Protein AF-A0A7X2H3P6-F1 (afdb_monomer_lite)

Organism: NCBI:txid2666075

Sequence (113 aa):
MATVRGQNGRQLAGVSFVSNFGKETCLVAVHPLYRSRHTGTALLAAHLERLGALECNVACDDIASLKMCFNAGLAAVALTGSPKPTLLLRALQSAISPTISPQEGELLCHSPF

pLDDT: mean 85.91, std 17.05, range [43.28, 97.44]

Radius of gyration: 20.83 Å; chains: 1; bounding box: 53×71×32 Å

Foldseek 3Di:
DDWDQDPVGTDDQKDWDDDPQCPVHTDIDGDPVCAPVLPLLVNLLVSCVVVVKHKHKAFPPPVSVVVSLVSNQWDFDDWDDPPTIITITMHDRPPPPPPPPPPDDDPPPDDDD

Secondary structure (DSSP, 8-state):
-EEEEETTEEEEEEEEEEEGGGTSEEEEEE-GGGTTSSHHHHHHHHHHHHHS--EEEEETT-HHHHHHHHHTTEEEEEEE-SSS-EEEEEE----------------------

Structure (mmCIF, N/CA/C/O backbone):
data_AF-A0A7X2H3P6-F1
#
_entry.id   AF-A0A7X2H3P6-F1
#
loop_
_atom_site.group_PDB
_atom_site.id
_atom_site.type_symbol
_atom_site.label_atom_id
_atom_site.label_alt_id
_atom_site.label_comp_id
_atom_site.label_asym_id
_atom_site.label_entity_id
_atom_site.label_seq_id
_atom_site.pdbx_PDB_ins_code
_atom_site.Cartn_x
_atom_site.Cartn_y
_atom_site.Cartn_z
_atom_site.occupancy
_atom_site.B_iso_or_equiv
_atom_site.auth_seq_id
_atom_site.auth_comp_id
_atom_site.auth_asym_id
_atom_site.auth_atom_id
_atom_site.pdbx_PDB_model_num
ATOM 1 N N . MET A 1 1 ? -12.812 -2.617 1.358 1.00 91.06 1 MET A N 1
ATOM 2 C CA . MET A 1 1 ? -13.184 -1.707 2.469 1.00 91.06 1 MET A CA 1
ATOM 3 C C . MET A 1 1 ? -13.163 -2.473 3.780 1.00 91.06 1 MET A C 1
ATOM 5 O O . MET A 1 1 ? -13.438 -3.665 3.765 1.00 91.06 1 MET A O 1
ATOM 9 N N . ALA A 1 2 ? -12.847 -1.803 4.884 1.00 92.94 2 ALA A N 1
ATOM 10 C CA . ALA A 1 2 ? -12.815 -2.370 6.226 1.00 92.94 2 ALA A CA 1
ATOM 11 C C . ALA A 1 2 ? -13.813 -1.631 7.122 1.00 92.94 2 ALA A C 1
ATOM 13 O O . ALA A 1 2 ? -13.889 -0.401 7.100 1.00 92.94 2 ALA A O 1
ATOM 14 N N . THR A 1 3 ? -14.559 -2.378 7.930 1.00 94.25 3 THR A N 1
ATOM 15 C CA . THR A 1 3 ? -15.561 -1.832 8.853 1.00 94.25 3 THR A CA 1
ATOM 16 C C . THR A 1 3 ? -15.345 -2.370 10.257 1.00 94.25 3 THR A C 1
ATOM 18 O O . THR A 1 3 ? -14.970 -3.530 10.412 1.00 94.25 3 THR A O 1
ATOM 21 N N . VAL A 1 4 ? -15.668 -1.575 11.269 1.00 91.69 4 VAL A N 1
ATOM 22 C CA . VAL A 1 4 ? -15.742 -2.012 12.669 1.00 91.69 4 VAL A CA 1
ATOM 23 C C . VAL A 1 4 ? -17.188 -1.992 13.159 1.00 91.69 4 VAL A C 1
ATOM 25 O O . VAL A 1 4 ? -18.047 -1.344 12.561 1.00 91.69 4 VAL A O 1
ATOM 28 N N . ARG A 1 5 ? -17.472 -2.698 14.256 1.00 92.38 5 ARG A N 1
ATOM 29 C CA . ARG A 1 5 ? -18.754 -2.583 14.961 1.00 92.38 5 ARG A CA 1
ATOM 30 C C . ARG A 1 5 ? -18.632 -1.501 16.032 1.00 92.38 5 ARG A C 1
ATOM 32 O O . ARG A 1 5 ? -17.817 -1.636 16.938 1.00 92.38 5 ARG A O 1
ATOM 39 N N . GLY A 1 6 ? -19.420 -0.440 15.902 1.00 86.94 6 GLY A N 1
ATOM 40 C CA . GLY A 1 6 ? -19.593 0.596 16.916 1.00 86.94 6 GLY A CA 1
ATOM 41 C C . GLY A 1 6 ? -20.973 0.512 17.567 1.00 86.94 6 GLY A C 1
ATOM 42 O O . GLY A 1 6 ? -21.784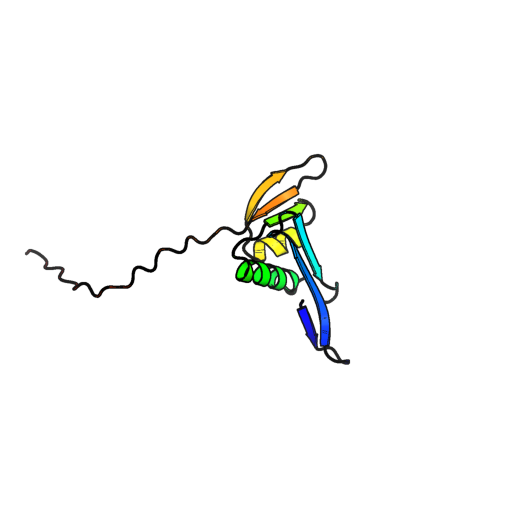 -0.348 17.223 1.00 86.94 6 GLY A O 1
ATOM 43 N N . GLN A 1 7 ? -21.256 1.446 18.476 1.00 84.31 7 GLN A N 1
ATOM 44 C CA . GLN A 1 7 ? -22.547 1.523 19.177 1.00 84.31 7 GLN A CA 1
ATOM 45 C C . GLN A 1 7 ? -23.735 1.706 18.215 1.00 84.31 7 GLN A C 1
ATOM 47 O O . GLN A 1 7 ? -24.800 1.146 18.440 1.00 84.31 7 GLN A O 1
ATOM 52 N N . ASN A 1 8 ? -23.516 2.396 17.091 1.00 86.50 8 ASN A N 1
ATOM 53 C CA . ASN A 1 8 ? -24.538 2.659 16.070 1.00 86.50 8 ASN A CA 1
ATOM 54 C C . ASN A 1 8 ? -24.464 1.680 14.879 1.00 86.50 8 ASN A C 1
ATOM 56 O O . ASN A 1 8 ? -24.862 2.021 13.768 1.00 86.50 8 ASN A O 1
ATOM 60 N N . GLY A 1 9 ? -23.900 0.482 15.068 1.00 90.69 9 GLY A N 1
ATOM 61 C CA . GLY A 1 9 ? -23.770 -0.530 14.013 1.00 90.69 9 GLY A CA 1
ATOM 62 C C . GLY A 1 9 ? -22.422 -0.508 13.281 1.00 90.69 9 GLY A C 1
ATOM 63 O O . GLY A 1 9 ? -21.385 -0.189 13.865 1.00 90.69 9 GLY A O 1
ATOM 64 N N . ARG A 1 10 ? -22.401 -0.931 12.007 1.00 91.38 10 ARG A N 1
ATOM 65 C CA . ARG A 1 10 ? -21.157 -1.005 11.219 1.00 91.38 10 ARG A CA 1
ATOM 66 C C . ARG A 1 10 ? -20.686 0.397 10.840 1.00 91.38 10 ARG A C 1
ATOM 68 O O . ARG A 1 10 ? -21.415 1.142 10.199 1.00 91.38 10 ARG A O 1
ATOM 75 N N . GLN A 1 11 ? -19.445 0.718 11.182 1.00 91.88 11 GLN A N 1
ATOM 76 C CA . GLN A 1 11 ? -18.799 1.982 10.840 1.00 91.88 11 GLN A CA 1
ATOM 77 C C . GLN A 1 11 ? -17.605 1.729 9.925 1.00 91.88 11 GLN A C 1
ATOM 79 O O . GLN A 1 11 ? -16.870 0.754 10.102 1.00 91.88 11 GLN A O 1
ATOM 84 N N . LEU A 1 12 ? -17.405 2.609 8.947 1.00 93.12 12 LEU A N 1
ATOM 85 C CA . LEU A 1 12 ? -16.282 2.521 8.024 1.00 93.12 12 LEU A CA 1
ATOM 86 C C . LEU A 1 12 ? -14.972 2.836 8.758 1.00 93.12 12 LEU A C 1
ATOM 88 O O . LEU A 1 12 ? -14.791 3.928 9.287 1.00 93.12 12 LEU A O 1
ATOM 92 N N . ALA A 1 13 ? -14.056 1.870 8.783 1.00 94.56 13 ALA A N 1
ATOM 93 C CA . ALA A 1 13 ? -12.759 2.001 9.441 1.00 94.56 13 ALA A CA 1
ATOM 94 C C . ALA A 1 13 ? -11.638 2.340 8.454 1.00 94.56 13 ALA A C 1
ATOM 96 O O . ALA A 1 13 ? -10.676 3.021 8.810 1.00 94.56 13 ALA A O 1
ATOM 97 N N . GLY A 1 14 ? -11.768 1.886 7.207 1.00 95.88 14 GLY A N 1
ATOM 98 C CA . GLY A 1 14 ? -10.836 2.221 6.145 1.00 95.88 14 GLY A CA 1
ATOM 99 C C . GLY A 1 14 ? -11.295 1.758 4.770 1.00 95.88 14 GLY A C 1
ATOM 100 O O . GLY A 1 14 ? -12.167 0.897 4.626 1.00 95.88 14 GLY A O 1
ATOM 101 N N . VAL A 1 15 ? -10.684 2.331 3.744 1.00 97.12 15 VAL A N 1
ATOM 102 C CA . VAL A 1 15 ? -10.922 2.010 2.338 1.00 97.12 15 VAL A CA 1
ATOM 103 C C . VAL A 1 15 ? -9.596 1.838 1.622 1.00 97.12 15 VAL A C 1
ATOM 105 O O . VAL A 1 15 ? -8.585 2.421 2.009 1.00 97.12 15 VAL A O 1
ATOM 108 N N . SER A 1 16 ? -9.622 1.042 0.565 1.00 97.06 16 SER A N 1
ATOM 109 C CA . SER A 1 16 ? -8.513 0.906 -0.362 1.00 97.06 16 SER A CA 1
ATOM 110 C C . SER A 1 16 ? -9.041 0.882 -1.783 1.00 97.06 16 SER A C 1
ATOM 112 O O . SER A 1 16 ? -10.145 0.387 -2.035 1.00 97.06 16 SER A O 1
ATOM 114 N N . PHE A 1 17 ? -8.249 1.427 -2.694 1.00 96.69 17 PHE A N 1
ATOM 115 C CA . PHE A 1 17 ? -8.508 1.417 -4.120 1.00 96.69 17 PHE A CA 1
ATOM 116 C C . PHE A 1 17 ? -7.196 1.181 -4.859 1.00 96.69 17 PHE A C 1
ATOM 118 O O . PHE A 1 17 ? -6.179 1.798 -4.546 1.00 96.69 17 PHE A O 1
ATOM 125 N N . VAL A 1 18 ? -7.230 0.277 -5.832 1.00 96.19 18 VAL A N 1
ATOM 126 C CA . VAL A 1 18 ? -6.070 -0.084 -6.644 1.00 96.19 18 VAL A CA 1
ATOM 127 C C . VAL A 1 18 ? -6.522 -0.159 -8.094 1.00 96.19 18 VAL A C 1
ATOM 129 O O . VAL A 1 18 ? -7.415 -0.952 -8.405 1.00 96.19 18 VAL A O 1
ATOM 132 N N . SER A 1 19 ? -5.891 0.624 -8.967 1.00 96.31 19 SER A N 1
ATOM 133 C CA . SER A 1 19 ? -6.044 0.535 -10.420 1.00 96.31 19 SER A CA 1
ATOM 134 C C . SER A 1 19 ? -4.734 0.094 -11.065 1.00 96.31 19 SER A C 1
ATOM 136 O O . SER A 1 19 ? -3.647 0.376 -10.554 1.00 96.31 19 SER A O 1
ATOM 138 N N . ASN A 1 20 ? -4.837 -0.658 -12.165 1.00 95.06 20 ASN A N 1
ATOM 139 C CA . ASN A 1 20 ? -3.692 -1.175 -12.920 1.00 95.06 20 ASN A CA 1
ATOM 140 C C . ASN A 1 20 ? -2.593 -1.792 -12.024 1.00 95.06 20 ASN A C 1
ATOM 142 O O . ASN A 1 20 ? -1.423 -1.418 -12.096 1.00 95.06 20 ASN A O 1
ATOM 146 N N . PHE A 1 21 ? -2.987 -2.687 -11.110 1.00 94.56 21 PHE A N 1
ATOM 147 C CA . PHE A 1 21 ? -2.080 -3.343 -10.152 1.00 94.56 21 PHE A CA 1
ATOM 148 C C . PHE A 1 21 ? -1.264 -2.374 -9.272 1.00 94.56 21 PHE A C 1
ATOM 150 O O . PHE A 1 21 ? -0.220 -2.745 -8.747 1.00 94.56 21 PHE A O 1
ATOM 157 N N . GLY A 1 22 ? -1.726 -1.133 -9.103 1.00 92.69 22 GLY A N 1
ATOM 158 C CA . GLY A 1 22 ? -1.064 -0.093 -8.316 1.00 92.69 22 GLY A CA 1
ATOM 159 C C . GLY A 1 22 ? -0.066 0.770 -9.094 1.00 92.69 22 GLY A C 1
ATOM 160 O O . GLY A 1 22 ? 0.457 1.734 -8.540 1.00 92.69 22 GLY A O 1
ATOM 161 N N . LYS A 1 23 ? 0.146 0.486 -10.388 1.00 92.31 23 LYS A N 1
ATOM 162 C CA . LYS A 1 23 ? 1.016 1.280 -11.277 1.00 92.31 23 LYS A CA 1
ATOM 163 C C . LYS A 1 23 ? 0.450 2.661 -11.577 1.00 92.31 23 LYS A C 1
ATOM 165 O O . LYS A 1 23 ? 1.201 3.615 -11.731 1.00 92.31 23 LYS A O 1
ATOM 170 N N . GLU A 1 24 ? -0.871 2.741 -11.691 1.00 93.38 24 GLU A N 1
ATOM 171 C CA . GLU A 1 24 ? -1.578 4.002 -11.905 1.00 93.38 24 GLU A CA 1
ATOM 172 C C . GLU A 1 24 ? -2.022 4.596 -10.567 1.00 93.38 24 GLU A C 1
ATOM 174 O O . GLU A 1 24 ? -1.761 5.762 -10.287 1.00 93.38 24 GLU A O 1
ATOM 179 N N . THR A 1 25 ? -2.684 3.812 -9.712 1.00 92.25 25 THR A N 1
ATOM 180 C CA . THR A 1 25 ? -3.107 4.280 -8.388 1.00 92.25 25 THR A CA 1
ATOM 181 C C . THR A 1 25 ? -3.146 3.138 -7.383 1.00 92.25 25 THR A C 1
ATOM 183 O O . THR A 1 25 ? -3.752 2.096 -7.628 1.00 92.25 25 THR A O 1
ATOM 186 N N . CYS A 1 26 ? -2.564 3.374 -6.208 1.00 94.75 26 CYS A N 1
ATOM 187 C CA . CYS A 1 26 ? -2.759 2.566 -5.011 1.00 94.75 26 CYS A CA 1
ATOM 188 C C . CYS A 1 26 ? -3.031 3.504 -3.830 1.00 94.75 26 CYS A C 1
ATOM 190 O O . CYS A 1 26 ? -2.127 4.167 -3.327 1.00 94.75 26 CYS A O 1
ATOM 192 N N . LEU A 1 27 ? -4.291 3.576 -3.406 1.00 95.44 27 LEU A N 1
ATOM 193 C CA . LEU A 1 27 ? -4.756 4.444 -2.332 1.00 95.44 27 LEU A CA 1
ATOM 194 C C . LEU A 1 27 ? -5.240 3.599 -1.161 1.00 95.44 27 LEU A C 1
ATOM 196 O O . LEU A 1 27 ? -6.042 2.681 -1.337 1.00 95.44 27 LEU A O 1
ATOM 200 N N . VAL A 1 28 ? -4.818 3.963 0.047 1.00 96.25 28 VAL A N 1
ATOM 201 C CA . VAL A 1 28 ? -5.337 3.394 1.291 1.00 96.25 28 VAL A CA 1
ATOM 202 C C . VAL A 1 28 ? -5.598 4.522 2.273 1.00 96.25 28 VAL A C 1
ATOM 204 O O . VAL A 1 28 ? -4.712 5.318 2.569 1.00 96.25 28 VAL A O 1
ATOM 207 N N . ALA A 1 29 ? -6.813 4.580 2.806 1.00 95.81 29 ALA A N 1
ATOM 208 C CA . ALA A 1 29 ? -7.188 5.537 3.834 1.00 95.81 29 ALA A CA 1
ATOM 209 C C . ALA A 1 29 ? -7.790 4.792 5.023 1.00 95.81 29 ALA A C 1
ATOM 211 O O . ALA A 1 29 ? -8.735 4.019 4.878 1.00 95.81 29 ALA A O 1
ATOM 212 N N . VAL A 1 30 ? -7.244 5.032 6.213 1.00 96.25 30 VAL A N 1
ATOM 213 C CA . VAL A 1 30 ? -7.728 4.454 7.472 1.00 96.25 30 VAL A CA 1
ATOM 214 C C . VAL A 1 30 ? -8.042 5.588 8.433 1.00 96.25 30 VAL A C 1
ATOM 216 O O . VAL A 1 30 ? -7.208 6.476 8.656 1.00 96.25 30 VAL A O 1
ATOM 219 N N . 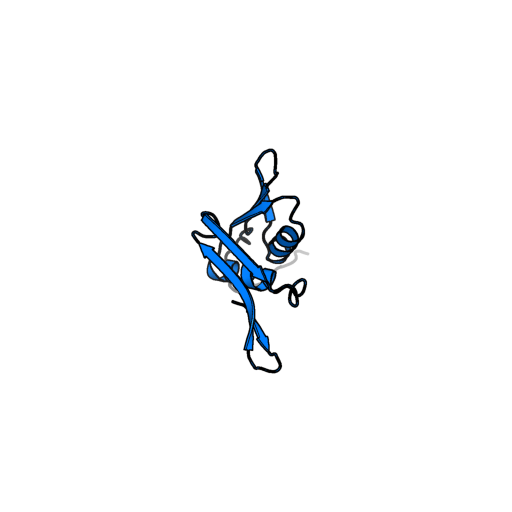HIS A 1 31 ? -9.241 5.541 9.008 1.00 94.25 31 HIS A N 1
ATOM 220 C CA . HIS A 1 31 ? -9.692 6.509 9.997 1.00 94.25 31 HIS A CA 1
ATOM 221 C C . HIS A 1 31 ? -8.718 6.526 11.196 1.00 94.25 31 HIS A C 1
ATOM 223 O O . HIS A 1 31 ? -8.347 5.449 11.672 1.00 94.25 31 HIS A O 1
ATOM 229 N N . PRO A 1 32 ? -8.299 7.701 11.715 1.00 92.25 32 PRO A N 1
ATOM 230 C CA . PRO A 1 32 ? -7.239 7.808 12.725 1.00 92.25 32 PRO A CA 1
ATOM 231 C C . PRO A 1 32 ? -7.414 6.907 13.955 1.00 92.25 32 PRO A C 1
ATOM 233 O O . PRO A 1 32 ? -6.453 6.270 14.375 1.00 92.25 32 PRO A O 1
ATOM 236 N N . LEU A 1 33 ? -8.645 6.769 14.469 1.00 91.25 33 LEU A N 1
ATOM 237 C CA . LEU A 1 33 ? -8.962 5.902 15.621 1.00 91.25 33 LEU A CA 1
ATOM 238 C C . LEU A 1 33 ? -8.666 4.407 15.395 1.00 91.25 33 LEU A C 1
ATOM 240 O O . LEU A 1 33 ? -8.540 3.650 16.357 1.00 91.25 33 LEU A O 1
ATOM 244 N N . TYR A 1 34 ? -8.568 3.972 14.137 1.00 90.12 34 TYR A N 1
ATOM 245 C CA . TYR A 1 34 ? -8.354 2.574 13.755 1.00 90.12 34 TYR A CA 1
ATOM 246 C C . TYR A 1 34 ? -7.010 2.348 13.044 1.00 90.12 34 TYR A C 1
ATOM 248 O O . TYR A 1 34 ? -6.787 1.282 12.458 1.00 90.12 34 TYR A O 1
ATOM 256 N N . ARG A 1 35 ? -6.103 3.336 13.083 1.00 88.88 35 ARG A N 1
ATOM 257 C CA . ARG A 1 35 ? -4.708 3.173 12.644 1.00 88.88 35 ARG A CA 1
ATOM 258 C C . ARG A 1 35 ? -3.932 2.287 13.620 1.00 88.88 35 ARG A C 1
ATOM 260 O O . ARG A 1 35 ? -4.393 2.006 14.722 1.00 88.88 35 ARG A O 1
ATOM 267 N N . SER A 1 36 ? -2.767 1.811 13.185 1.00 86.75 36 SER A N 1
ATOM 268 C CA . SER A 1 36 ? -1.889 0.927 13.974 1.00 86.75 36 SER A CA 1
ATOM 269 C C . SER A 1 36 ? -2.540 -0.391 14.421 1.00 86.75 36 SER A C 1
ATOM 271 O O . SER A 1 36 ? -2.066 -1.037 15.346 1.00 86.75 36 SER A O 1
ATOM 273 N N . ARG A 1 37 ? -3.619 -0.808 13.746 1.00 89.94 37 ARG A N 1
ATOM 274 C CA . ARG A 1 37 ? -4.324 -2.087 13.954 1.00 89.94 37 ARG A CA 1
ATOM 275 C C . ARG A 1 37 ? -4.286 -2.974 12.710 1.00 89.94 37 ARG A C 1
ATOM 277 O O . ARG A 1 37 ? -5.214 -3.727 12.453 1.00 89.94 37 ARG A O 1
ATOM 284 N N . HIS A 1 38 ? -3.261 -2.794 11.877 1.00 94.69 38 HIS A N 1
ATOM 285 C CA . HIS A 1 38 ? -3.086 -3.491 10.597 1.00 94.69 38 HIS A CA 1
ATOM 286 C C . HIS A 1 38 ? -4.254 -3.359 9.598 1.00 94.69 38 HIS A C 1
ATOM 288 O O . HIS A 1 38 ? -4.243 -4.029 8.575 1.00 94.69 38 HIS A O 1
ATOM 294 N N . THR A 1 39 ? -5.212 -2.447 9.811 1.00 95.50 39 THR A N 1
ATOM 295 C CA . THR A 1 39 ? -6.353 -2.229 8.902 1.00 95.50 39 THR A CA 1
ATOM 296 C C . THR A 1 39 ? -5.905 -1.957 7.464 1.00 95.50 39 THR A C 1
ATOM 298 O O . THR A 1 39 ? -6.401 -2.581 6.534 1.00 95.50 39 THR A O 1
ATOM 301 N N . GLY A 1 40 ? -4.941 -1.048 7.274 1.00 95.44 40 GLY A N 1
ATOM 302 C CA . GLY A 1 40 ? -4.406 -0.729 5.946 1.00 95.44 40 GLY A CA 1
ATOM 303 C C . GLY A 1 40 ? -3.609 -1.884 5.336 1.00 95.44 40 GLY A C 1
ATOM 304 O O . GLY A 1 40 ? -3.753 -2.180 4.155 1.00 95.44 40 GLY A O 1
ATOM 305 N N . THR A 1 41 ? -2.840 -2.596 6.164 1.00 96.75 41 THR A N 1
ATOM 306 C CA . THR A 1 41 ? -2.104 -3.800 5.762 1.00 96.75 41 THR A CA 1
ATOM 307 C C . THR A 1 41 ? -3.052 -4.885 5.265 1.00 96.75 41 THR A C 1
ATOM 309 O O . THR A 1 41 ? -2.842 -5.409 4.181 1.00 96.75 41 THR A O 1
ATOM 312 N N . ALA A 1 42 ? -4.124 -5.178 6.005 1.00 96.50 42 ALA A N 1
ATOM 313 C CA . ALA A 1 42 ? -5.121 -6.171 5.618 1.00 96.50 42 ALA A CA 1
ATOM 314 C C . ALA A 1 42 ? -5.832 -5.789 4.311 1.00 96.50 42 ALA A C 1
ATOM 316 O O . ALA A 1 42 ? -6.087 -6.643 3.467 1.00 96.50 42 ALA A O 1
ATOM 317 N N . LEU A 1 43 ? -6.110 -4.495 4.113 1.00 96.88 43 LEU A N 1
ATOM 318 C CA . LEU A 1 43 ? -6.665 -3.998 2.857 1.00 96.88 43 LEU A CA 1
ATOM 319 C C . LEU A 1 43 ? -5.707 -4.221 1.674 1.00 96.88 43 LEU A C 1
ATOM 321 O O . LEU A 1 43 ? -6.152 -4.686 0.626 1.00 96.88 43 LEU A O 1
ATOM 325 N N . LEU A 1 44 ? -4.411 -3.929 1.830 1.00 96.44 44 LEU A N 1
ATOM 326 C CA . LEU A 1 44 ? -3.407 -4.178 0.786 1.00 96.44 44 LEU A CA 1
ATOM 327 C C . LEU A 1 44 ? -3.183 -5.666 0.527 1.00 96.44 44 LEU A C 1
ATOM 329 O O . LEU A 1 44 ? -3.145 -6.066 -0.632 1.00 96.44 44 LEU A O 1
ATOM 333 N N . ALA A 1 45 ? -3.085 -6.480 1.579 1.00 95.56 45 ALA A N 1
ATOM 334 C CA . ALA A 1 45 ? -2.937 -7.927 1.466 1.00 95.56 45 ALA A CA 1
ATOM 335 C C . ALA A 1 45 ? -4.102 -8.535 0.671 1.00 95.56 45 ALA A C 1
ATOM 337 O O . ALA A 1 45 ? -3.869 -9.279 -0.272 1.00 95.56 45 ALA A O 1
ATOM 338 N N . ALA A 1 46 ? -5.342 -8.104 0.933 1.00 95.62 46 ALA A N 1
ATOM 339 C CA . ALA A 1 46 ? -6.504 -8.541 0.159 1.00 95.62 46 ALA A CA 1
ATOM 340 C C . ALA A 1 46 ? -6.437 -8.126 -1.326 1.00 95.62 46 ALA A C 1
ATOM 342 O O . ALA A 1 46 ? -6.915 -8.849 -2.202 1.00 95.62 46 ALA A O 1
ATOM 343 N N . HIS A 1 47 ? -5.855 -6.963 -1.645 1.00 95.56 47 HIS A N 1
ATOM 344 C CA . HIS A 1 47 ? -5.590 -6.592 -3.038 1.00 95.56 47 HIS A CA 1
ATOM 345 C C . HIS A 1 47 ? -4.518 -7.479 -3.667 1.00 95.56 47 HIS A C 1
ATOM 347 O O . HIS A 1 47 ? -4.701 -7.903 -4.806 1.00 95.56 47 HIS A O 1
ATOM 353 N N . LEU A 1 48 ? -3.439 -7.768 -2.941 1.00 94.56 48 LEU A N 1
ATOM 354 C CA . LEU A 1 48 ? -2.364 -8.629 -3.414 1.00 94.56 48 LEU A CA 1
ATOM 355 C C . LEU A 1 48 ? -2.851 -10.063 -3.659 1.00 94.56 48 LEU A C 1
ATOM 357 O O . LEU A 1 48 ? -2.631 -10.590 -4.744 1.00 94.56 48 LEU A O 1
ATOM 361 N N . GLU A 1 49 ? -3.580 -10.658 -2.716 1.00 94.00 49 GLU A N 1
ATOM 362 C CA . GLU A 1 49 ? -4.186 -11.988 -2.864 1.00 94.00 49 GLU A CA 1
ATOM 363 C C . GLU A 1 49 ? -5.107 -12.060 -4.087 1.00 94.00 49 GLU A C 1
ATOM 365 O O . GLU A 1 49 ? -5.063 -13.018 -4.853 1.00 94.00 49 GLU A O 1
ATOM 370 N N . ARG A 1 50 ? -5.920 -11.020 -4.309 1.00 93.12 50 ARG A N 1
ATOM 371 C CA . ARG A 1 50 ? -6.874 -10.983 -5.423 1.00 93.12 50 ARG A CA 1
ATOM 372 C C . ARG A 1 50 ? -6.217 -10.736 -6.782 1.00 93.12 50 ARG A C 1
ATOM 374 O O . ARG A 1 50 ? -6.720 -11.221 -7.789 1.00 93.12 50 ARG A O 1
ATOM 381 N N . LEU A 1 51 ? -5.178 -9.906 -6.836 1.00 93.06 51 LEU A N 1
ATOM 382 C CA . LEU A 1 51 ? -4.555 -9.473 -8.090 1.00 93.06 51 LEU A CA 1
ATOM 383 C C . LEU A 1 51 ? -3.320 -10.304 -8.464 1.00 93.06 51 LEU A C 1
ATOM 385 O O . LEU A 1 51 ? -2.887 -10.246 -9.611 1.00 93.06 51 LEU A O 1
ATOM 389 N N . GLY A 1 52 ? -2.716 -11.020 -7.512 1.00 91.44 52 GLY A N 1
ATOM 390 C CA . GLY A 1 52 ? -1.460 -11.764 -7.676 1.00 91.44 52 GLY A CA 1
ATOM 391 C C . GLY A 1 52 ? -0.211 -10.884 -7.830 1.00 91.44 52 GLY A C 1
ATOM 392 O O . GLY A 1 52 ? 0.912 -11.366 -7.709 1.00 91.44 52 GLY A O 1
ATOM 393 N N . ALA A 1 53 ? -0.390 -9.588 -8.075 1.00 92.38 53 ALA A N 1
ATOM 394 C CA . ALA A 1 53 ? 0.667 -8.597 -8.166 1.00 92.38 53 ALA A CA 1
ATOM 395 C C . ALA A 1 53 ? 0.166 -7.248 -7.647 1.00 92.38 53 ALA A C 1
ATOM 397 O O . ALA A 1 53 ? -1.003 -6.889 -7.815 1.00 92.38 53 ALA A O 1
ATOM 398 N N . LEU A 1 54 ? 1.071 -6.492 -7.032 1.00 95.12 54 LEU A N 1
ATOM 399 C CA . LEU A 1 54 ? 0.787 -5.158 -6.525 1.00 95.12 54 LEU A CA 1
ATOM 400 C C . LEU A 1 54 ? 2.066 -4.319 -6.515 1.00 95.12 54 LEU A C 1
ATOM 402 O O . LEU A 1 54 ? 3.129 -4.816 -6.136 1.00 95.12 54 LEU A O 1
ATOM 406 N N . GLU A 1 55 ? 1.940 -3.058 -6.918 1.00 95.19 55 GLU A N 1
ATOM 407 C CA . GLU A 1 55 ? 2.977 -2.029 -6.845 1.00 95.19 55 GLU A CA 1
ATOM 408 C C . GLU A 1 55 ? 2.482 -0.821 -6.043 1.00 95.19 55 GLU A C 1
ATOM 410 O O . GLU A 1 55 ? 1.313 -0.444 -6.109 1.00 95.19 55 GLU A O 1
ATOM 415 N N . CYS A 1 56 ? 3.366 -0.208 -5.261 1.00 95.88 56 CYS A N 1
ATOM 416 C CA . CYS A 1 56 ? 3.079 1.008 -4.507 1.00 95.88 56 CYS A CA 1
ATOM 417 C C . CYS A 1 56 ? 4.273 1.957 -4.593 1.00 95.88 56 CYS A C 1
ATOM 419 O O . CYS A 1 56 ? 5.400 1.552 -4.320 1.00 95.88 56 CYS A O 1
ATOM 421 N N . ASN A 1 57 ? 4.023 3.226 -4.909 1.00 95.31 57 ASN A N 1
ATOM 422 C CA . ASN A 1 57 ? 5.015 4.289 -4.775 1.00 95.31 57 ASN A CA 1
ATOM 423 C C . ASN A 1 57 ? 4.785 5.000 -3.440 1.00 95.31 57 ASN A C 1
ATOM 425 O O . ASN A 1 57 ? 3.702 5.537 -3.212 1.00 95.31 57 ASN A O 1
ATOM 429 N N . VAL A 1 58 ? 5.779 4.980 -2.554 1.00 96.06 58 VAL A N 1
ATOM 430 C CA . VAL A 1 58 ? 5.671 5.547 -1.203 1.00 96.06 58 VAL A CA 1
ATOM 431 C C . VAL A 1 58 ? 6.867 6.449 -0.931 1.00 96.06 58 VAL A C 1
ATOM 433 O O . VAL A 1 58 ? 8.010 6.038 -1.119 1.00 96.06 58 VAL A O 1
ATOM 436 N N . ALA A 1 59 ? 6.615 7.682 -0.492 1.00 95.81 59 ALA A N 1
ATOM 437 C CA . ALA A 1 59 ? 7.679 8.606 -0.111 1.00 95.81 59 ALA A CA 1
ATOM 438 C C . ALA A 1 59 ? 8.496 8.036 1.064 1.00 95.81 59 ALA A C 1
ATOM 440 O O . ALA A 1 59 ? 7.936 7.438 1.983 1.00 95.81 59 ALA A O 1
ATOM 441 N N . CYS A 1 60 ? 9.819 8.213 1.051 1.00 95.75 60 CYS A N 1
ATOM 442 C CA . CYS A 1 60 ? 10.701 7.627 2.067 1.00 95.75 60 CYS A CA 1
ATOM 443 C C . CYS A 1 60 ? 10.451 8.162 3.489 1.00 95.75 60 CYS A C 1
ATOM 445 O O . CYS A 1 60 ? 10.820 7.502 4.457 1.00 95.75 60 CYS A O 1
ATOM 447 N N . ASP A 1 61 ? 9.853 9.348 3.623 1.00 95.69 61 ASP A N 1
ATOM 448 C CA . ASP A 1 61 ? 9.490 9.971 4.898 1.00 95.69 61 ASP A CA 1
ATOM 449 C C . ASP A 1 61 ? 8.105 9.536 5.418 1.00 95.69 61 ASP A C 1
ATOM 451 O O . ASP A 1 61 ? 7.800 9.735 6.597 1.00 95.69 61 ASP A O 1
ATOM 455 N N . ASP A 1 62 ? 7.288 8.864 4.600 1.00 95.25 62 ASP A N 1
ATOM 456 C CA . ASP A 1 62 ? 6.014 8.278 5.025 1.00 95.25 62 ASP A CA 1
ATOM 457 C C . ASP A 1 62 ? 6.219 6.891 5.658 1.00 95.25 62 ASP A C 1
ATOM 459 O O . ASP A 1 62 ? 5.863 5.835 5.122 1.00 95.25 62 ASP A O 1
ATOM 463 N N . ILE A 1 63 ? 6.794 6.898 6.862 1.00 95.56 63 ILE A N 1
ATOM 464 C CA . ILE A 1 63 ? 7.098 5.685 7.635 1.00 95.56 63 ILE A CA 1
ATOM 465 C C . ILE A 1 63 ? 5.844 4.836 7.905 1.00 95.56 63 ILE A C 1
ATOM 467 O O . ILE A 1 63 ? 5.938 3.611 8.019 1.00 95.56 63 ILE A O 1
ATOM 471 N N . ALA A 1 64 ? 4.664 5.454 8.016 1.00 94.69 64 ALA A N 1
ATOM 472 C CA . ALA A 1 64 ? 3.419 4.734 8.266 1.00 94.69 64 ALA A CA 1
ATOM 473 C C . ALA A 1 64 ? 3.006 3.894 7.049 1.00 94.69 64 ALA A C 1
ATOM 475 O O . ALA A 1 64 ? 2.714 2.703 7.203 1.00 94.69 64 ALA A O 1
ATOM 476 N N . SER A 1 65 ? 3.033 4.488 5.853 1.00 95.50 65 SER A N 1
ATOM 477 C CA . SER A 1 65 ? 2.741 3.782 4.604 1.00 95.50 65 SER A CA 1
ATOM 478 C C . SER A 1 65 ? 3.803 2.735 4.282 1.00 95.50 65 SER A C 1
ATOM 480 O O . SER A 1 65 ? 3.452 1.617 3.910 1.00 95.50 65 SER A O 1
ATOM 482 N N . LEU A 1 66 ? 5.085 3.031 4.525 1.00 97.06 66 LEU A N 1
ATOM 483 C CA . LEU A 1 66 ? 6.165 2.053 4.361 1.00 97.06 66 LEU A CA 1
ATOM 484 C C . LEU A 1 66 ? 5.943 0.817 5.240 1.00 97.06 66 LEU A C 1
ATOM 486 O O . LEU A 1 66 ? 5.902 -0.301 4.730 1.00 97.06 66 LEU A O 1
ATOM 490 N N . LYS A 1 67 ? 5.716 1.004 6.549 1.00 96.50 67 LYS A N 1
ATOM 491 C CA . LYS A 1 67 ? 5.398 -0.104 7.470 1.00 96.50 67 LYS A CA 1
ATOM 492 C C . LYS A 1 67 ? 4.176 -0.889 7.009 1.00 96.50 67 LYS A C 1
ATOM 494 O O . LYS A 1 67 ? 4.181 -2.114 7.056 1.00 96.50 67 LYS A O 1
ATOM 499 N N . MET A 1 68 ? 3.127 -0.192 6.576 1.00 96.31 68 MET A N 1
ATOM 500 C CA . MET A 1 68 ? 1.904 -0.822 6.089 1.00 96.31 68 MET A CA 1
ATOM 501 C C . MET A 1 68 ? 2.178 -1.732 4.883 1.00 96.31 68 MET A C 1
ATOM 503 O O . MET A 1 68 ? 1.711 -2.872 4.892 1.00 96.31 68 MET A O 1
ATOM 507 N N . CYS A 1 69 ? 2.930 -1.246 3.892 1.00 96.62 69 CYS A N 1
ATOM 508 C CA . CYS A 1 69 ? 3.283 -1.983 2.682 1.00 96.62 69 CYS A CA 1
ATOM 509 C C . CYS A 1 69 ? 4.218 -3.168 2.965 1.00 96.62 69 CYS A C 1
ATOM 511 O O . CYS A 1 69 ? 3.945 -4.267 2.488 1.00 96.62 69 CYS A O 1
ATOM 513 N N . PHE A 1 70 ? 5.262 -2.984 3.781 1.00 96.44 70 PHE A N 1
ATOM 514 C CA . PHE A 1 70 ? 6.156 -4.082 4.173 1.00 96.44 70 PHE A CA 1
ATOM 515 C C . PHE A 1 70 ? 5.409 -5.179 4.936 1.00 96.44 70 PHE A C 1
ATOM 517 O O . PHE A 1 70 ? 5.541 -6.357 4.615 1.00 96.44 70 PHE A O 1
ATOM 524 N N . ASN A 1 71 ? 4.537 -4.802 5.876 1.00 95.69 71 ASN A N 1
ATOM 525 C CA . ASN A 1 71 ? 3.695 -5.762 6.594 1.00 95.69 71 ASN A CA 1
ATOM 526 C C . ASN A 1 71 ? 2.696 -6.487 5.675 1.00 95.69 71 ASN A C 1
ATOM 528 O O . ASN A 1 71 ? 2.206 -7.549 6.044 1.00 95.69 71 ASN A O 1
ATOM 532 N N . ALA A 1 72 ? 2.365 -5.919 4.511 1.00 95.06 72 ALA A N 1
ATOM 533 C CA . ALA A 1 72 ? 1.492 -6.548 3.518 1.00 95.06 72 ALA A CA 1
ATOM 534 C C . ALA A 1 72 ? 2.246 -7.512 2.579 1.00 95.06 72 ALA A C 1
ATOM 536 O O . ALA A 1 72 ? 1.631 -8.066 1.673 1.00 95.06 72 ALA A O 1
ATOM 537 N N . GLY A 1 73 ? 3.558 -7.706 2.773 1.00 93.81 73 GLY A N 1
ATOM 538 C CA . GLY A 1 73 ? 4.386 -8.597 1.954 1.00 93.81 73 GLY A CA 1
ATOM 539 C C . GLY A 1 73 ? 4.990 -7.943 0.707 1.00 93.81 73 GLY A C 1
ATOM 540 O O . GLY A 1 73 ? 5.489 -8.641 -0.175 1.00 93.81 73 GLY A O 1
ATOM 541 N N . LEU A 1 74 ? 4.957 -6.611 0.607 1.00 95.56 74 LEU A N 1
ATOM 542 C CA . LEU A 1 74 ? 5.664 -5.877 -0.444 1.00 95.56 74 LEU A CA 1
ATOM 543 C C . LEU A 1 74 ? 7.134 -5.680 -0.048 1.00 95.56 74 LEU A C 1
ATOM 545 O O . LEU A 1 74 ? 7.444 -5.491 1.125 1.00 95.56 74 LEU A O 1
ATOM 549 N N . ALA A 1 75 ? 8.032 -5.648 -1.028 1.00 96.75 75 ALA A N 1
ATOM 550 C CA . ALA A 1 75 ? 9.450 -5.349 -0.848 1.00 96.75 75 ALA A CA 1
ATOM 551 C C . ALA A 1 75 ? 9.862 -4.138 -1.689 1.00 96.75 75 ALA A C 1
ATOM 553 O O . ALA A 1 75 ? 9.307 -3.904 -2.763 1.00 96.75 75 ALA A O 1
ATOM 554 N N . ALA A 1 76 ? 10.845 -3.370 -1.217 1.00 96.81 76 ALA A N 1
ATOM 555 C CA . ALA A 1 76 ? 11.404 -2.262 -1.982 1.00 96.81 76 ALA A CA 1
ATOM 556 C C . ALA A 1 76 ? 12.276 -2.787 -3.124 1.00 96.81 76 ALA A C 1
ATOM 558 O O . ALA A 1 76 ? 13.198 -3.564 -2.889 1.00 96.81 76 ALA A O 1
ATOM 559 N N . VAL A 1 77 ? 11.980 -2.357 -4.352 1.00 96.81 77 VAL A N 1
ATOM 560 C CA . VAL A 1 77 ? 12.674 -2.816 -5.569 1.00 96.81 77 VAL A CA 1
ATOM 561 C C . VAL A 1 77 ? 13.379 -1.693 -6.323 1.00 96.81 77 VAL A C 1
ATOM 563 O O . VAL A 1 77 ? 14.287 -1.963 -7.102 1.00 96.81 77 VAL A O 1
ATOM 566 N N . ALA A 1 78 ? 12.986 -0.439 -6.100 1.00 96.19 78 ALA A N 1
ATOM 567 C CA . ALA A 1 78 ? 13.673 0.722 -6.650 1.00 96.19 78 ALA A CA 1
ATOM 568 C C . ALA A 1 78 ? 13.495 1.945 -5.746 1.00 96.19 78 ALA A C 1
ATOM 570 O O . ALA A 1 78 ? 12.513 2.059 -5.011 1.00 96.19 78 ALA A O 1
ATOM 571 N N . LEU A 1 79 ? 14.441 2.874 -5.846 1.00 96.81 79 LEU A N 1
ATOM 572 C CA . LEU A 1 79 ? 14.381 4.204 -5.254 1.00 96.81 79 LEU A CA 1
ATOM 573 C C . LEU A 1 79 ? 14.394 5.221 -6.396 1.00 96.81 79 LEU A C 1
ATOM 575 O O . LEU A 1 79 ? 15.259 5.161 -7.268 1.00 96.81 79 LEU A O 1
ATOM 579 N N . THR A 1 80 ? 13.431 6.135 -6.406 1.00 92.88 80 THR A N 1
ATOM 580 C CA . THR A 1 80 ? 13.266 7.131 -7.470 1.00 92.88 80 THR A CA 1
ATOM 581 C C . THR A 1 80 ? 13.010 8.520 -6.892 1.00 92.88 80 THR A C 1
ATOM 583 O O . THR A 1 80 ? 12.617 8.662 -5.735 1.00 92.88 80 THR A O 1
ATOM 586 N N . GLY A 1 81 ? 13.208 9.545 -7.721 1.00 85.00 81 GLY A N 1
ATOM 587 C CA . GLY A 1 81 ? 12.835 10.921 -7.411 1.00 85.00 81 GLY A CA 1
ATOM 588 C C . GLY A 1 81 ? 13.909 11.745 -6.694 1.00 85.00 81 GLY A C 1
ATOM 589 O O . GLY A 1 81 ? 14.692 11.258 -5.884 1.00 85.00 81 GLY A O 1
ATOM 590 N N . SER A 1 82 ? 13.896 13.040 -6.998 1.00 78.38 82 SER A N 1
ATOM 591 C CA . SER A 1 82 ? 14.572 14.126 -6.286 1.00 78.38 82 SER A CA 1
ATOM 592 C C . SER A 1 82 ? 13.681 15.373 -6.429 1.00 78.38 82 SER A C 1
ATOM 594 O O . SER A 1 82 ? 13.131 15.583 -7.512 1.00 78.38 82 SER A O 1
ATOM 596 N N . PRO A 1 83 ? 13.426 16.183 -5.378 1.00 86.12 83 PRO A N 1
ATOM 597 C CA . PRO A 1 83 ? 13.987 16.167 -4.020 1.00 86.12 83 PRO A CA 1
ATOM 598 C C . PRO A 1 83 ? 13.270 15.258 -3.001 1.00 86.12 83 PRO A C 1
ATOM 600 O O . PRO A 1 83 ? 13.801 15.070 -1.912 1.00 86.12 83 PRO A O 1
ATOM 603 N N . LYS A 1 84 ? 12.086 14.703 -3.308 1.00 90.56 84 LYS A N 1
ATOM 604 C CA . LYS A 1 84 ? 11.365 13.780 -2.408 1.00 90.56 84 LYS A CA 1
ATOM 605 C C . LYS A 1 84 ? 11.606 12.322 -2.818 1.00 90.56 84 LYS A C 1
ATOM 607 O O . LYS A 1 84 ? 10.940 11.850 -3.744 1.00 90.56 84 LYS A O 1
ATOM 612 N N . PRO A 1 85 ? 12.553 11.619 -2.176 1.00 95.19 85 PRO A N 1
ATOM 613 C CA . PRO A 1 85 ? 12.850 10.235 -2.517 1.00 95.19 85 PRO A CA 1
ATOM 614 C C . PRO A 1 85 ? 11.617 9.353 -2.286 1.00 95.19 85 PRO A C 1
ATOM 616 O O . PRO A 1 85 ? 10.931 9.476 -1.270 1.00 95.19 85 PRO A O 1
ATOM 619 N N . THR A 1 86 ? 11.328 8.484 -3.249 1.00 96.56 86 THR A N 1
ATOM 620 C CA . THR A 1 86 ? 10.151 7.610 -3.282 1.00 96.56 86 THR A CA 1
ATOM 621 C C . THR A 1 86 ? 10.591 6.178 -3.558 1.00 96.56 86 THR A C 1
ATOM 623 O O . THR A 1 86 ? 11.286 5.907 -4.540 1.00 96.56 86 THR A O 1
ATOM 626 N N . LEU A 1 87 ? 10.180 5.253 -2.696 1.00 97.44 87 LEU A N 1
ATOM 627 C CA . LEU A 1 87 ? 10.388 3.825 -2.885 1.00 97.44 87 LEU A CA 1
ATOM 628 C C . LEU A 1 87 ? 9.273 3.245 -3.748 1.00 97.44 87 LEU A C 1
ATOM 630 O O . LEU A 1 87 ? 8.089 3.414 -3.452 1.00 97.44 87 LEU A O 1
ATOM 634 N N . LEU A 1 88 ? 9.675 2.500 -4.773 1.00 96.56 88 LEU A N 1
ATOM 635 C CA . LEU A 1 88 ? 8.798 1.563 -5.454 1.00 96.56 88 LEU A CA 1
ATOM 636 C C . LEU A 1 88 ? 8.807 0.251 -4.670 1.00 96.56 88 LEU A C 1
ATOM 638 O O . LEU A 1 88 ? 9.840 -0.417 -4.561 1.00 96.56 88 LEU A O 1
ATOM 642 N N . LEU A 1 89 ? 7.648 -0.114 -4.136 1.00 97.25 89 LEU A N 1
ATOM 643 C CA . LEU A 1 89 ? 7.404 -1.357 -3.421 1.00 97.25 89 LEU A CA 1
ATOM 644 C C . LEU A 1 89 ? 6.612 -2.308 -4.320 1.00 97.25 89 LEU A C 1
ATOM 646 O O . LEU A 1 89 ? 5.625 -1.895 -4.924 1.00 97.25 89 LEU A O 1
ATOM 650 N N . ARG A 1 90 ? 7.013 -3.576 -4.398 1.00 96.38 90 ARG A N 1
ATOM 651 C CA . ARG A 1 90 ? 6.347 -4.600 -5.213 1.00 96.38 90 ARG A CA 1
ATOM 652 C C . ARG A 1 90 ? 6.206 -5.903 -4.439 1.00 96.38 90 ARG A C 1
ATOM 654 O O . ARG A 1 90 ? 7.061 -6.239 -3.623 1.00 96.38 90 ARG A O 1
ATOM 661 N N . ALA A 1 91 ? 5.144 -6.651 -4.712 1.00 92.69 91 ALA A N 1
ATOM 662 C CA . ALA A 1 91 ? 5.021 -8.010 -4.206 1.00 92.69 91 ALA A CA 1
ATOM 663 C C . ALA A 1 91 ? 6.097 -8.900 -4.831 1.00 92.69 91 ALA A C 1
ATOM 665 O O . ALA A 1 91 ? 6.199 -9.000 -6.056 1.00 92.69 91 ALA A O 1
ATOM 666 N N . LEU A 1 92 ? 6.896 -9.552 -3.990 1.00 82.75 92 LEU A N 1
ATOM 667 C CA . LEU A 1 92 ? 7.747 -10.635 -4.453 1.00 82.75 92 LEU A CA 1
ATOM 668 C C . LEU A 1 92 ? 6.833 -11.822 -4.727 1.00 82.75 92 LEU A C 1
ATOM 670 O O . LEU A 1 92 ? 6.141 -12.300 -3.830 1.00 82.75 92 LEU A O 1
ATOM 674 N N . GLN A 1 93 ? 6.808 -12.282 -5.973 1.00 69.38 93 GLN A N 1
ATOM 675 C CA . GLN A 1 93 ? 6.193 -13.562 -6.273 1.00 69.38 93 GLN A CA 1
ATOM 676 C C . GLN A 1 93 ? 6.962 -14.599 -5.452 1.00 69.38 93 GLN A C 1
ATOM 678 O O . GLN A 1 93 ? 8.146 -14.828 -5.704 1.00 69.38 93 GLN A O 1
ATOM 683 N N . SER A 1 94 ? 6.315 -15.214 -4.456 1.00 56.53 94 SER A N 1
ATOM 684 C CA . SER A 1 94 ? 6.750 -16.551 -4.067 1.00 56.53 94 SER A CA 1
ATOM 685 C C . SER A 1 94 ? 6.620 -17.357 -5.339 1.00 56.53 94 SER A C 1
ATOM 687 O O . SER A 1 94 ? 5.506 -17.544 -5.831 1.00 56.53 94 SER A O 1
ATOM 689 N N . ALA A 1 95 ? 7.756 -17.732 -5.927 1.00 46.31 95 ALA A N 1
ATOM 690 C CA . ALA A 1 95 ? 7.766 -18.747 -6.953 1.00 46.31 95 ALA A CA 1
ATOM 691 C C . ALA A 1 95 ? 6.909 -19.883 -6.401 1.00 46.31 95 ALA A C 1
ATOM 693 O O . ALA A 1 95 ? 7.215 -20.449 -5.351 1.00 46.31 95 ALA A O 1
ATOM 694 N N . ILE A 1 96 ? 5.782 -20.143 -7.053 1.00 49.03 96 ILE A N 1
ATOM 695 C CA . ILE A 1 96 ? 5.091 -21.401 -6.866 1.00 49.03 96 ILE A CA 1
ATOM 696 C C . ILE A 1 96 ? 6.143 -22.419 -7.292 1.00 49.03 96 ILE A C 1
ATOM 698 O O . ILE A 1 96 ? 6.416 -22.562 -8.484 1.00 49.03 96 ILE A O 1
ATOM 702 N N . SER A 1 97 ? 6.808 -23.058 -6.328 1.00 46.47 97 SER A N 1
ATOM 703 C CA . SER A 1 97 ? 7.476 -24.319 -6.604 1.00 46.47 97 SER A CA 1
ATOM 704 C C . SER A 1 97 ? 6.413 -25.177 -7.281 1.00 46.47 97 SER A C 1
ATOM 706 O O . SER A 1 97 ? 5.321 -25.294 -6.711 1.00 46.47 97 SER A O 1
ATOM 708 N N . PRO A 1 98 ? 6.648 -25.711 -8.494 1.00 44.69 98 PRO A N 1
ATOM 709 C CA . PRO A 1 98 ? 5.693 -26.633 -9.077 1.00 44.69 98 PRO A CA 1
ATOM 710 C C . PRO A 1 98 ? 5.431 -27.697 -8.021 1.00 44.69 98 PRO A C 1
ATOM 712 O O . PRO A 1 98 ? 6.372 -28.232 -7.431 1.00 44.69 98 PRO A O 1
ATOM 715 N N . THR A 1 99 ? 4.157 -27.924 -7.715 1.00 44.62 99 THR A N 1
ATOM 716 C CA . THR A 1 99 ? 3.724 -29.038 -6.888 1.00 44.62 99 THR A CA 1
ATOM 717 C C . THR A 1 99 ? 4.303 -30.297 -7.518 1.00 44.62 99 THR A C 1
ATOM 719 O O . THR A 1 99 ? 3.756 -30.831 -8.480 1.00 44.62 99 THR A O 1
ATOM 722 N N . ILE A 1 100 ? 5.443 -30.755 -7.006 1.00 52.66 100 ILE A N 1
ATOM 723 C CA . ILE A 1 100 ? 5.872 -32.129 -7.186 1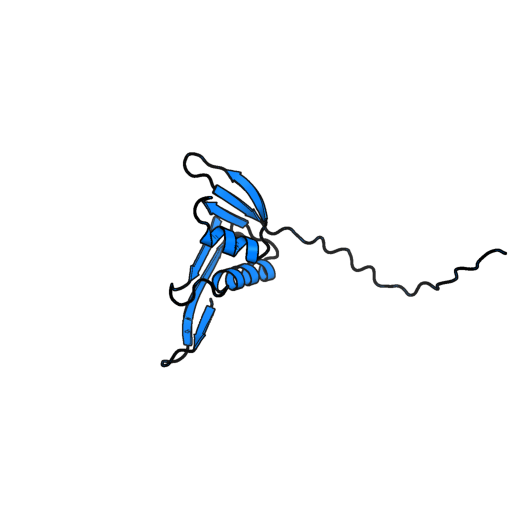.00 52.66 100 ILE A CA 1
ATOM 724 C C . ILE A 1 100 ? 4.845 -32.905 -6.374 1.00 52.66 100 ILE A C 1
ATOM 726 O O . ILE A 1 100 ? 4.918 -32.974 -5.149 1.00 52.66 100 ILE A O 1
ATOM 730 N N . SER A 1 101 ? 3.813 -33.391 -7.062 1.00 43.28 101 SER A N 1
ATOM 731 C CA . SER A 1 101 ? 2.999 -34.485 -6.555 1.00 43.28 101 SER A CA 1
ATOM 732 C C . SER A 1 101 ? 3.978 -35.567 -6.101 1.00 43.28 101 SER A C 1
ATOM 734 O O . SER A 1 101 ? 4.811 -35.963 -6.922 1.00 43.28 101 SER A O 1
ATOM 736 N N . PRO A 1 102 ? 3.940 -36.043 -4.847 1.00 43.78 102 PRO A N 1
ATOM 737 C CA . PRO A 1 102 ? 4.695 -37.225 -4.489 1.00 43.78 102 PRO A CA 1
ATOM 738 C C . PRO A 1 102 ? 4.045 -38.384 -5.247 1.00 43.78 102 PRO A C 1
ATOM 740 O O . PRO A 1 102 ? 3.048 -38.949 -4.810 1.00 43.78 102 PRO A O 1
ATOM 743 N N . GLN A 1 103 ? 4.552 -38.690 -6.441 1.00 49.69 103 GLN A N 1
ATOM 744 C CA . GLN A 1 103 ? 4.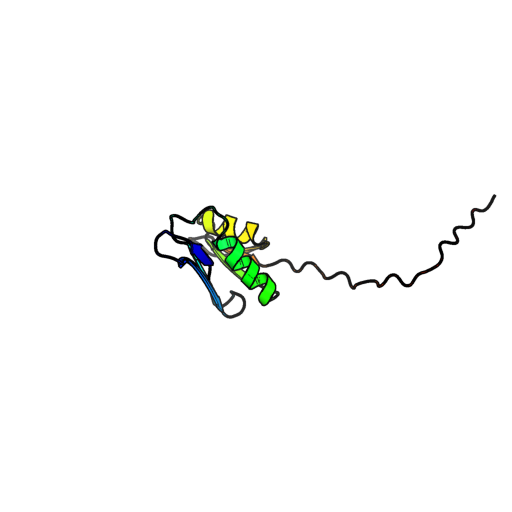455 -40.052 -6.926 1.00 49.69 103 GLN A CA 1
ATOM 745 C C . GLN A 1 103 ? 5.329 -40.861 -5.980 1.00 49.69 103 GLN A C 1
ATOM 747 O O . GLN A 1 103 ? 6.544 -40.689 -5.929 1.00 49.69 103 GLN A O 1
ATOM 752 N N . GLU A 1 104 ? 4.631 -41.622 -5.150 1.00 52.34 104 GLU A N 1
ATOM 753 C CA . GLU A 1 104 ? 5.095 -42.698 -4.294 1.00 52.34 104 GLU A CA 1
ATOM 754 C C . GLU A 1 104 ? 6.169 -43.510 -5.036 1.00 52.34 104 GLU A C 1
ATOM 756 O O . GLU A 1 104 ? 5.879 -44.354 -5.879 1.00 52.34 104 GLU A O 1
ATOM 761 N N . GLY A 1 105 ? 7.429 -43.151 -4.799 1.00 51.44 105 GLY A N 1
ATOM 762 C CA . GLY A 1 105 ? 8.606 -43.847 -5.292 1.00 51.44 105 GLY A CA 1
ATOM 763 C C . GLY A 1 105 ? 9.262 -44.530 -4.106 1.00 51.44 105 GLY A C 1
ATOM 764 O O . GLY A 1 105 ? 9.736 -43.854 -3.195 1.00 51.44 105 GLY A O 1
ATOM 765 N N . GLU A 1 106 ? 9.220 -45.859 -4.106 1.00 51.53 106 GLU A N 1
ATOM 766 C CA . GLU A 1 106 ? 9.814 -46.757 -3.116 1.00 51.53 106 GLU A CA 1
ATOM 767 C C . GLU A 1 106 ? 11.192 -46.297 -2.609 1.00 51.53 106 GLU A C 1
ATOM 769 O O . GLU A 1 106 ? 12.151 -46.136 -3.365 1.00 51.53 106 GLU A O 1
ATOM 774 N N . LEU A 1 107 ? 11.307 -46.168 -1.286 1.00 54.12 107 LEU A N 1
ATOM 775 C CA . LEU A 1 107 ? 12.581 -46.103 -0.576 1.00 54.12 107 LEU A CA 1
ATOM 776 C C . LEU A 1 107 ? 13.205 -47.504 -0.532 1.00 54.12 107 LEU A C 1
ATOM 778 O O . LEU A 1 107 ? 13.023 -48.241 0.434 1.00 54.12 107 LEU A O 1
ATOM 782 N N . LEU A 1 108 ? 13.981 -47.859 -1.554 1.00 55.00 108 LEU A N 1
ATOM 783 C CA . LEU A 1 108 ? 14.907 -48.993 -1.492 1.00 55.00 108 LEU A CA 1
ATOM 784 C C . LEU A 1 108 ? 16.347 -48.481 -1.444 1.00 55.00 108 LEU A C 1
ATOM 786 O O . LEU A 1 108 ? 17.112 -48.576 -2.401 1.00 55.00 108 LEU A O 1
ATOM 790 N N . CYS A 1 109 ? 16.733 -47.943 -0.288 1.00 54.75 109 CYS A N 1
ATOM 791 C CA . CYS A 1 109 ? 18.142 -47.802 0.060 1.00 54.75 109 CYS A CA 1
ATOM 792 C C . CYS A 1 109 ? 18.657 -49.170 0.527 1.00 54.75 109 CYS A C 1
ATOM 794 O O . CYS A 1 109 ? 18.625 -49.481 1.717 1.00 54.75 109 CYS A O 1
ATOM 796 N N . HIS A 1 110 ? 19.118 -50.006 -0.403 1.00 58.31 110 HIS A N 1
ATOM 797 C CA . HIS A 1 110 ? 19.935 -51.163 -0.047 1.00 58.31 110 HIS A CA 1
ATOM 798 C C . HIS A 1 110 ? 21.350 -50.685 0.300 1.00 58.31 110 HIS A C 1
ATOM 800 O O . HIS A 1 110 ? 22.058 -50.148 -0.550 1.00 58.31 110 HIS A O 1
ATOM 806 N N . SER A 1 111 ? 21.752 -50.868 1.559 1.00 45.78 111 SER A N 1
ATOM 807 C CA . SER A 1 111 ? 23.144 -50.696 1.985 1.00 45.78 111 SER A CA 1
ATOM 808 C C . SER A 1 111 ? 23.990 -51.844 1.429 1.00 45.78 111 SER A C 1
ATOM 810 O O . SER A 1 111 ? 23.581 -52.999 1.583 1.00 45.78 111 SER A O 1
ATOM 812 N N . PRO A 1 112 ? 25.164 -51.587 0.832 1.00 60.09 112 PRO A N 1
ATOM 813 C CA . PRO A 1 112 ? 26.173 -52.621 0.679 1.00 60.09 112 PRO A CA 1
ATOM 814 C C . PRO A 1 112 ? 26.876 -52.844 2.030 1.00 60.09 112 PRO A C 1
ATOM 816 O O . PRO A 1 112 ? 26.937 -51.934 2.862 1.00 60.09 112 PRO A O 1
ATOM 819 N N . PHE A 1 113 ? 27.313 -54.085 2.240 1.00 47.94 113 PHE A N 1
ATOM 820 C CA . PHE A 1 113 ? 28.107 -54.548 3.38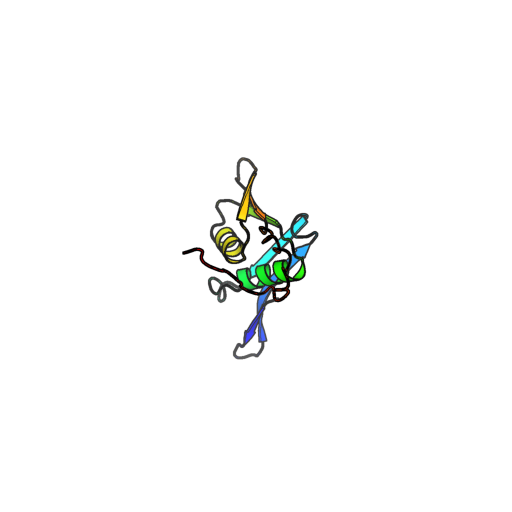0 1.00 47.94 113 PHE A CA 1
ATOM 821 C C . PHE A 1 113 ? 29.457 -53.832 3.489 1.00 47.94 113 PHE A C 1
ATOM 823 O O . PHE A 1 113 ? 30.023 -53.489 2.424 1.00 47.94 113 PHE A O 1
#

=== Feature glossary ===
Feature key, reading from the visual/contextual features back to the raw sequence:

Rendered structure images. Structure images are PyMOL renders from six orthogonal camera directions. Cartoon representation draws helices as coils and strands as arrows; sticks shows the backbone as bonds; surface shows the solvent-excluded envelope. Rainbow coloring maps sequence position to hue (blue→red, N→C); chain coloring assigns a distinct color per polypeptide.

Contact-map, Ramachandran, and PAE plots. Three diagnostic plots accompany the record. The Cα contact map visualizes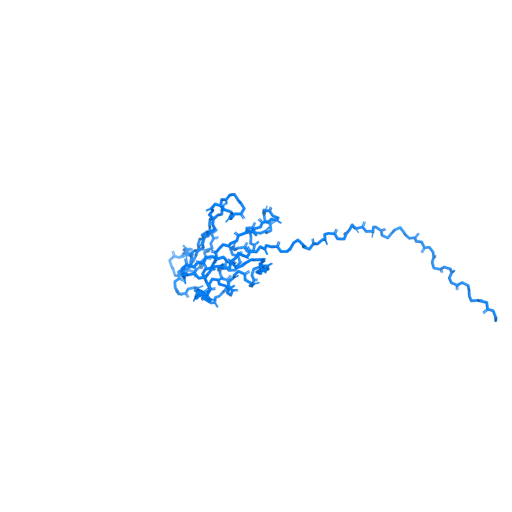 the tertiary structure as a 2D adjacency matrix (8 Å cutoff, sequence-local contacts suppressed). The Ramachandran plot shows the distribution of backbone (φ, ψ) torsions, with points in the α and β basins reflecting secondary structure content. The PAE plot shows AlphaFold's inter-residue confidence as a color matrix.

InterPro / GO / CATH / organism. The annotation block draws on four external resources. InterPro: which protein families and domains the sequence belongs to. GO: standardized terms for what the protein does, what process it participates in, and where in the cell it acts. CATH: which structural fold it has in the CATH hierarchy. Organism: the species of origin.

Nearest PDB structures. Structural nearest neighbors (via Foldseek easy-search vs the PDB). Reported per hit: target PDB id, E-value, and alignment TM-score. A TM-score above ~0.5 is the conventional threshold for 'same fold'.

Predicted aligned error. Predicted aligned error is AlphaFold's pairwise confidence. Unlike pLDDT (per-residue), PAE is per-residue-pair and captures whether two parts of the structure are correctly placed relative to each other. Units are ångströms of expected positional error.

Solvent-accessible surface area. SASA measures how much of the protein is reachable by solvent. It is computed by rolling a water-sized probe over the atomic surface and summing the exposed area (Å²). Per-residue SASA distinguishes core (buried, low SASA) from surface (exposed, high SASA) residues; total SASA is a whole-molecule size measure.

B-factor. Crystallographic B-factors measure how much each atom's electron density is smeared out, in Å². They rise in mobile loops and surface residues and fall in the buried interior. In AlphaFold models this column is repurposed to hold pLDDT instead.

pLDDT. For AlphaFold models, the B-factor field carries pLDDT — the model's own estimate of local accuracy on a 0–100 scale. Regions with pLDDT<50 should be treated as essentially unmodeled; they often correspond to intrinsically disordered segments.

Backbone torsions (φ/ψ). φ (phi) and ψ (psi) are the two rotatable backbone dihedrals per residue: φ is the C(i-1)–N–Cα–C torsion, ψ is the N–Cα–C–N(i+1) torsion, both in degrees on (−180°, 180°]. α-helical residues cluster near (−60°, −45°); β-strand residues near (−120°, +130°). A Ramachandran plot is simply a scatter of (φ, ψ) for every residue.

Radius of gyration, Cα contacts, bounding box. Radius of gyration (Rg) is the root-mean-square distance of Cα atoms from their centroid — a single number for overall size and compactness. A globular domain of N residues has Rg ≈ 2.2·N^0.38 Å; an extended or disordered chain has a much larger Rg. The Cα contact count is the number of residue pairs whose Cα atoms are within 8 Å and are more than four positions apart in sequence — a standard proxy for tertiary packing density. The bounding box is the smallest axis-aligned box enclosing all Cα atoms.

Secondary structure (3-state, P-SEA). Three-state secondary structure (P-SEA) collapses the eight DSSP classes into helix (a), strand (b), and coil (c). P-SEA assigns these from Cα geometry alone — distances and angles — without requiring backbone oxygens, so it works on any Cα trace.

Secondary structure (8-state, DSSP). Secondary structure is the local, repeating backbone conformation. DSSP classifies it into eight states by reading the hydrogen-bond network: three helix types (H, G, I), two β types (E, B), two non-regular types (T, S), and unstructured coil (-).

Foldseek 3Di. The Foldseek 3Di string encodes local tertiary geometry as a 20-letter alphabet — one character per residue — derived from the relative positions of nearby Cα atoms. Unlike the amino-acid sequence, 3Di is a direct function of the 3D structure, so two proteins with the same fold have similar 3Di strings even at low sequence identity.

mmCIF coordinates. Structure coordinates are given as an mmCIF _atom_site loop: one row per atom with element, residue name, chain id, sequence number, and x/y/z position in Å. Only the four main-chain atoms per residue are included here; side chains are omitted to keep the record compact.

Sequence. This is the polypeptide sequence — one letter per residue, N-terminus first. Length ranges from a few dozen residues for small domains to over a thousand for large multi-domain proteins.